Protein AF-A0A9J6D605-F1 (afdb_monomer)

Mean predicted aligned error: 10.78 Å

Foldseek 3Di:
DWKKKKKKAFDDPVCLVVVVVVVVVVVVVVVVVVVPVPDDDDDDDDQPAAPQDVPADQPVPDDPVLVVVQLCVLLVHDVVNCVQWDWDADNRNRMIMIMDPDPSSLVSSQPRQWTDGPNDITGMHMDIDGD

pLDDT: mean 72.25, std 17.36, range [34.91, 93.25]

Secondary structure (DSSP, 8-state):
---EEEEEEE--TTGGGGHHHHHHHHHHHHHHHHTTSSS--------------TTS--GGGS-HHHHHHHHHHHHT--TTTTTT-EEEEETTTTEEEEEES-HHHHHHHHT--EEEETTEEEEEEEEEE--

Solvent-accessible surface area (backbone atoms only — not comparable to full-atom values): 7684 Å² total; per-residue (Å²): 137,66,41,37,41,31,43,40,35,61,36,36,84,77,50,62,83,47,46,74,65,51,51,54,53,49,53,51,50,50,58,58,48,70,71,56,81,78,75,84,93,76,92,84,75,78,78,74,69,54,78,73,48,83,88,35,70,59,58,82,82,50,55,69,66,55,52,50,51,18,49,30,61,48,31,71,50,53,73,81,81,44,67,80,46,44,81,46,74,40,67,67,66,46,31,34,37,41,36,26,72,42,72,69,56,45,57,32,53,54,66,30,51,48,36,51,54,89,97,42,80,32,40,37,48,50,43,77,47,84,98

Organism: Rhipicephalus microplus (NCBI:txid6941)

Structure (mmCIF, N/CA/C/O backbone):
data_AF-A0A9J6D605-F1
#
_entry.id   AF-A0A9J6D605-F1
#
loop_
_atom_site.group_PDB
_atom_site.id
_atom_site.type_symbol
_atom_site.label_atom_id
_atom_site.label_alt_id
_atom_site.label_comp_id
_atom_site.label_asym_id
_atom_site.label_entity_id
_atom_site.label_seq_id
_atom_site.pdbx_PDB_ins_code
_atom_site.Cartn_x
_atom_site.Cartn_y
_atom_site.Cartn_z
_atom_site.occupancy
_atom_site.B_iso_or_equiv
_atom_site.auth_seq_id
_atom_site.auth_comp_id
_atom_site.auth_asym_id
_atom_site.auth_atom_id
_atom_site.pdbx_PDB_model_num
ATOM 1 N N . MET A 1 1 ? 20.015 -0.117 -9.985 1.00 52.59 1 MET A N 1
ATOM 2 C CA . MET A 1 1 ? 18.799 -0.939 -10.131 1.00 52.59 1 MET A CA 1
ATOM 3 C C . MET A 1 1 ? 17.766 -0.108 -9.436 1.00 52.59 1 MET A C 1
ATOM 5 O O . MET A 1 1 ? 17.893 0.105 -8.236 1.00 52.59 1 MET A O 1
ATOM 9 N N . ASP A 1 2 ? 16.920 0.512 -10.238 1.00 64.06 2 ASP A N 1
ATOM 10 C CA . ASP A 1 2 ? 16.195 1.712 -9.846 1.00 64.06 2 ASP A CA 1
ATOM 11 C C . ASP A 1 2 ? 14.786 1.247 -9.485 1.00 64.06 2 ASP A C 1
ATOM 13 O O . ASP A 1 2 ? 14.113 0.624 -10.306 1.00 64.06 2 ASP A O 1
ATOM 17 N N . PHE A 1 3 ? 14.387 1.435 -8.229 1.00 62.06 3 PHE A N 1
ATOM 18 C CA . PHE A 1 3 ? 13.121 0.930 -7.701 1.00 62.06 3 PHE A CA 1
ATOM 19 C C . PHE A 1 3 ? 12.222 2.099 -7.342 1.00 62.06 3 PHE A C 1
ATOM 21 O O . PHE A 1 3 ? 12.673 3.062 -6.731 1.00 62.06 3 PHE A O 1
ATOM 28 N N . VAL A 1 4 ? 10.939 1.993 -7.668 1.00 67.69 4 VAL A N 1
ATOM 29 C CA . VAL A 1 4 ? 9.955 2.959 -7.185 1.00 67.69 4 VAL A CA 1
ATOM 30 C C . VAL A 1 4 ? 9.444 2.484 -5.834 1.00 67.69 4 VAL A C 1
ATOM 32 O O . VAL A 1 4 ? 8.959 1.356 -5.716 1.00 67.69 4 VAL A O 1
ATOM 35 N N . GLU A 1 5 ? 9.548 3.345 -4.825 1.00 75.06 5 GLU A N 1
ATOM 36 C CA . GLU A 1 5 ? 8.954 3.110 -3.512 1.00 75.06 5 GLU A CA 1
ATOM 37 C C . GLU A 1 5 ? 7.619 3.843 -3.398 1.00 75.06 5 GLU A C 1
ATOM 39 O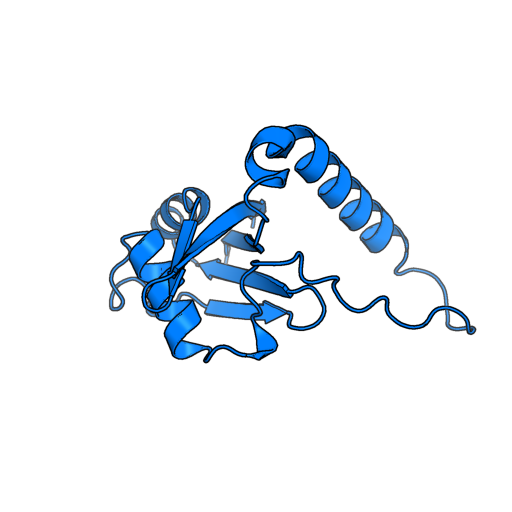 O . GLU A 1 5 ? 7.476 5.012 -3.773 1.00 75.06 5 GLU A O 1
ATOM 44 N N . ILE A 1 6 ? 6.626 3.120 -2.888 1.00 71.56 6 ILE A N 1
ATOM 45 C CA . ILE A 1 6 ? 5.263 3.603 -2.739 1.00 71.56 6 ILE A CA 1
ATOM 46 C C . ILE A 1 6 ? 4.844 3.418 -1.298 1.00 71.56 6 ILE A C 1
ATOM 48 O O . ILE A 1 6 ? 4.678 2.295 -0.831 1.00 71.56 6 ILE A O 1
ATOM 52 N N . GLU A 1 7 ? 4.677 4.525 -0.591 1.00 75.25 7 GLU A N 1
ATOM 53 C CA . GLU A 1 7 ? 4.209 4.531 0.787 1.00 75.25 7 GLU A CA 1
ATOM 54 C C . GLU A 1 7 ? 2.683 4.636 0.790 1.00 75.25 7 GLU A C 1
ATOM 56 O O . GLU A 1 7 ? 2.107 5.531 0.170 1.00 75.25 7 GLU A O 1
ATOM 61 N N . VAL A 1 8 ? 2.027 3.695 1.464 1.00 71.94 8 VAL A N 1
ATOM 62 C CA . VAL A 1 8 ? 0.577 3.647 1.623 1.00 71.94 8 VAL A CA 1
ATOM 63 C C . VAL A 1 8 ? 0.238 3.779 3.102 1.00 71.94 8 VAL A C 1
ATOM 65 O O . VAL A 1 8 ? 0.705 2.996 3.934 1.00 71.94 8 VAL A O 1
ATOM 68 N N . GLU A 1 9 ? -0.593 4.762 3.426 1.00 71.06 9 GLU A N 1
ATOM 69 C CA . GLU A 1 9 ? -1.093 5.023 4.776 1.00 71.06 9 GLU A CA 1
ATOM 70 C C . GLU A 1 9 ? -2.620 4.951 4.788 1.00 71.06 9 GLU A C 1
ATOM 72 O O . GLU A 1 9 ? -3.284 5.363 3.839 1.00 71.06 9 GLU A O 1
ATOM 77 N N . THR A 1 10 ? -3.194 4.391 5.848 1.00 69.19 10 THR A N 1
ATOM 78 C CA . THR A 1 10 ? -4.644 4.191 5.965 1.00 69.19 10 THR A CA 1
ATOM 79 C C . THR A 1 10 ? -5.303 5.419 6.580 1.00 69.19 10 THR A C 1
ATOM 81 O O . THR A 1 10 ? -4.835 5.899 7.612 1.00 69.19 10 THR A O 1
ATOM 84 N N . LEU A 1 11 ? -6.408 5.885 6.001 1.00 65.12 11 LEU A N 1
ATOM 85 C CA . LEU A 1 11 ? -7.152 7.057 6.469 1.00 65.12 11 LEU A CA 1
ATOM 86 C C . LEU A 1 11 ? -8.482 6.657 7.115 1.00 65.12 11 LEU A C 1
ATOM 88 O O . LEU A 1 11 ? -9.088 5.653 6.728 1.00 65.12 11 LEU A O 1
ATOM 92 N N . SER A 1 12 ? -8.970 7.468 8.058 1.00 61.66 12 SER A N 1
ATOM 93 C CA . SER A 1 12 ? -10.382 7.409 8.442 1.00 61.66 12 SER A CA 1
ATOM 94 C C . SER A 1 12 ? -11.275 7.999 7.339 1.00 61.66 12 SER A C 1
ATOM 96 O O . SER A 1 12 ? -10.810 8.788 6.508 1.00 61.66 12 SER A O 1
ATOM 98 N N . PRO A 1 13 ? -12.576 7.659 7.327 1.00 56.81 13 PRO A N 1
ATOM 99 C CA . PRO A 1 13 ? -13.533 8.244 6.389 1.00 56.81 13 PRO A CA 1
ATOM 100 C C . PRO A 1 13 ? -13.632 9.777 6.463 1.00 56.81 13 PRO A C 1
ATOM 102 O O . PRO A 1 13 ? -13.925 10.414 5.455 1.00 56.81 13 PRO A O 1
ATOM 105 N N . GLU A 1 14 ? -13.387 10.374 7.633 1.00 57.62 14 GLU A N 1
ATOM 106 C CA . GLU A 1 14 ? -13.479 11.825 7.850 1.00 57.62 14 GLU A CA 1
ATOM 107 C C . GLU A 1 14 ? -12.280 12.569 7.241 1.00 57.62 14 GLU A C 1
ATOM 109 O O . GLU A 1 14 ? -12.446 13.611 6.603 1.00 57.62 14 GLU A O 1
ATOM 114 N N . ASP A 1 15 ? -11.086 11.978 7.337 1.00 57.53 15 ASP A N 1
ATOM 115 C CA . ASP A 1 15 ? -9.846 12.534 6.787 1.00 57.53 15 ASP A CA 1
ATOM 116 C C . ASP A 1 15 ? -9.746 12.405 5.259 1.00 57.53 15 ASP A C 1
ATOM 118 O O . ASP A 1 15 ? -8.971 13.127 4.623 1.00 57.53 15 ASP A O 1
ATOM 122 N N . TYR A 1 16 ? -10.557 11.538 4.637 1.00 56.38 16 TYR A N 1
ATOM 123 C CA . TYR A 1 16 ? -10.587 11.358 3.181 1.00 56.38 16 TYR A CA 1
ATOM 124 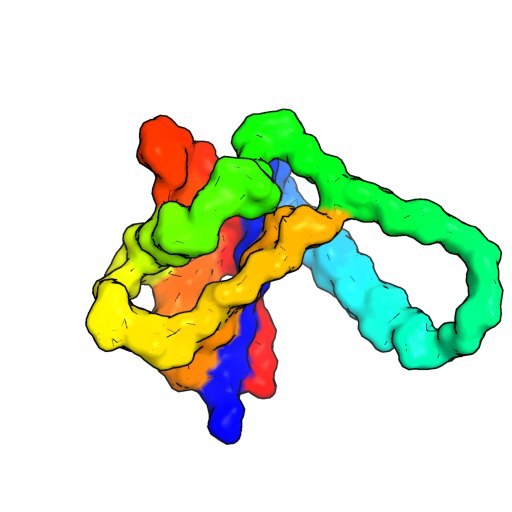C C . TYR A 1 16 ? -10.820 12.684 2.435 1.00 56.38 16 TYR A C 1
ATOM 126 O O . TYR A 1 16 ? -10.167 12.959 1.424 1.00 56.38 16 TYR A O 1
ATOM 134 N N . ASN A 1 17 ? -11.692 13.544 2.972 1.00 56.75 17 ASN A N 1
ATOM 135 C CA . ASN A 1 17 ? -12.040 14.830 2.365 1.00 56.75 17 ASN A CA 1
ATOM 136 C C . ASN A 1 17 ? -10.993 15.935 2.602 1.00 56.75 17 ASN A C 1
ATOM 138 O O . ASN A 1 17 ? -11.048 16.954 1.914 1.00 56.75 17 ASN A O 1
ATOM 142 N N . ASN A 1 18 ? -10.035 15.748 3.522 1.00 56.94 18 ASN A N 1
ATOM 143 C CA . ASN A 1 18 ? -8.971 16.721 3.819 1.00 56.94 18 ASN A CA 1
ATOM 144 C C . ASN A 1 18 ? -7.566 16.244 3.390 1.00 56.94 18 ASN A C 1
ATOM 146 O O . ASN A 1 18 ? -6.531 16.645 3.930 1.00 56.94 18 ASN A O 1
ATOM 150 N N . THR A 1 19 ? -7.516 15.366 2.388 1.00 53.72 19 THR A N 1
ATOM 151 C CA . THR A 1 19 ? -6.291 14.696 1.929 1.00 53.72 19 THR A CA 1
ATOM 152 C C . THR A 1 19 ? -5.179 15.674 1.531 1.00 53.72 19 THR A C 1
ATOM 154 O O . THR A 1 19 ? -4.015 15.412 1.817 1.00 53.72 19 THR A O 1
ATOM 157 N N . GLN A 1 20 ? -5.500 16.829 0.936 1.00 55.16 20 GLN A N 1
ATOM 158 C CA . GLN A 1 20 ? -4.502 17.819 0.494 1.00 55.16 20 GLN A CA 1
ATOM 159 C C . GLN A 1 20 ? -3.713 18.454 1.655 1.00 55.16 20 GLN A C 1
ATOM 161 O O . GLN A 1 20 ? -2.491 18.574 1.568 1.00 55.16 20 GLN A O 1
ATOM 166 N N . GLU A 1 21 ? -4.368 18.844 2.753 1.00 57.16 21 GLU A N 1
ATOM 167 C CA . GLU A 1 21 ? -3.675 19.480 3.885 1.00 57.16 21 GLU A CA 1
ATOM 168 C C . GLU A 1 21 ? -2.867 18.468 4.699 1.00 57.16 21 GLU A C 1
ATOM 170 O O . GLU A 1 21 ? -1.760 18.756 5.171 1.00 57.16 21 GLU A O 1
ATOM 175 N N . TRP A 1 22 ? -3.400 17.254 4.825 1.00 51.62 22 TRP A N 1
ATOM 176 C CA . TRP A 1 22 ? -2.758 16.181 5.567 1.00 51.62 22 TRP A CA 1
ATOM 177 C C . TRP A 1 22 ? -1.491 15.659 4.869 1.00 51.62 22 TRP A C 1
ATOM 179 O O . TRP A 1 22 ? -0.462 15.491 5.530 1.00 51.62 22 TRP A O 1
ATOM 189 N N . VAL A 1 23 ? -1.512 15.526 3.535 1.00 56.62 23 VAL A N 1
ATOM 190 C CA . VAL A 1 23 ? -0.334 15.202 2.703 1.00 56.62 23 VAL A CA 1
ATOM 191 C C . VAL A 1 23 ? 0.808 16.184 2.974 1.00 56.62 23 VAL A C 1
ATOM 193 O O . VAL A 1 23 ? 1.928 15.781 3.297 1.00 56.62 23 VAL A O 1
ATOM 196 N N . VAL A 1 24 ? 0.516 17.488 2.944 1.00 58.62 24 VAL A N 1
ATOM 197 C CA . VAL A 1 24 ? 1.513 18.541 3.193 1.00 58.62 24 VAL A CA 1
ATOM 198 C C . VAL A 1 24 ? 2.054 18.470 4.626 1.00 58.62 24 VAL A C 1
ATOM 200 O O . VAL A 1 24 ? 3.250 18.677 4.855 1.00 58.62 24 VAL A O 1
ATOM 203 N N . ALA A 1 25 ? 1.209 18.163 5.612 1.00 56.44 25 ALA A N 1
ATOM 204 C CA . ALA A 1 25 ? 1.638 17.996 6.997 1.00 56.44 25 ALA A CA 1
ATOM 205 C C . ALA A 1 25 ? 2.542 16.764 7.189 1.00 56.44 25 ALA A C 1
ATOM 207 O O . ALA A 1 25 ? 3.531 16.842 7.928 1.00 56.44 25 ALA A O 1
ATOM 208 N N . HIS A 1 26 ? 2.245 15.651 6.513 1.00 55.16 26 HIS A N 1
ATOM 209 C CA . HIS A 1 26 ? 3.044 14.429 6.566 1.00 55.16 26 HIS A CA 1
ATOM 210 C C . HIS A 1 26 ? 4.406 14.621 5.879 1.00 55.16 26 HIS A C 1
ATOM 212 O O . HIS A 1 26 ? 5.443 14.341 6.487 1.00 55.16 26 HIS A O 1
ATOM 218 N N . GLU A 1 27 ? 4.445 15.213 4.680 1.00 57.12 27 GLU A N 1
ATOM 219 C CA . GLU A 1 27 ? 5.702 15.545 3.993 1.00 57.12 27 GLU A CA 1
ATOM 220 C C . GLU A 1 27 ? 6.585 16.485 4.825 1.00 57.12 27 GLU A C 1
ATOM 222 O O . GLU A 1 27 ? 7.802 16.293 4.924 1.00 57.12 27 GLU A O 1
ATOM 227 N N . ARG A 1 28 ? 5.984 17.491 5.478 1.00 57.41 28 ARG A N 1
ATOM 228 C CA . ARG A 1 28 ? 6.701 18.398 6.390 1.00 57.41 28 ARG A CA 1
ATOM 229 C C . ARG A 1 28 ? 7.274 17.657 7.595 1.00 57.41 28 ARG A C 1
ATOM 231 O O . ARG A 1 28 ? 8.407 17.938 7.984 1.00 57.41 28 ARG A O 1
ATOM 238 N N . ARG A 1 29 ? 6.537 16.702 8.173 1.00 54.75 29 ARG A N 1
ATOM 239 C CA . ARG A 1 29 ? 7.029 15.852 9.271 1.00 54.75 29 ARG A CA 1
ATOM 240 C C . ARG A 1 29 ? 8.170 14.943 8.817 1.00 54.75 29 ARG A C 1
ATOM 242 O O . ARG A 1 29 ? 9.148 14.837 9.551 1.00 54.75 29 ARG A O 1
ATOM 249 N N . LYS A 1 30 ? 8.095 14.357 7.616 1.00 55.16 30 LYS A N 1
ATOM 250 C CA . LYS A 1 30 ? 9.156 13.514 7.035 1.00 55.16 30 LYS A CA 1
ATOM 251 C C . LYS A 1 30 ? 10.431 14.3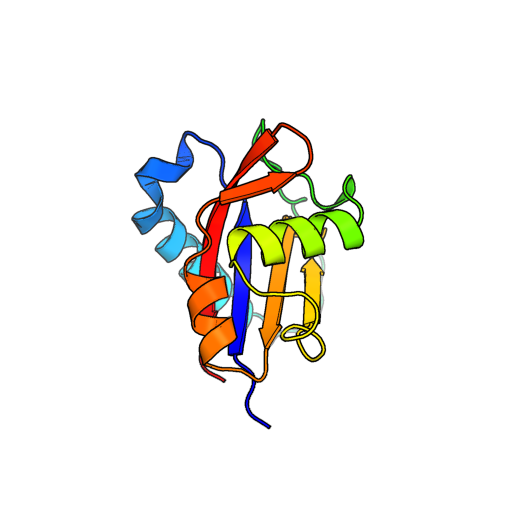25 6.780 1.00 55.16 30 LYS A C 1
ATOM 253 O O . LYS A 1 30 ? 11.480 13.966 7.304 1.00 55.16 30 LYS A O 1
ATOM 258 N N . LYS A 1 31 ? 10.324 15.500 6.141 1.00 56.22 31 LYS A N 1
ATOM 259 C CA . LYS A 1 31 ? 11.450 16.444 5.954 1.00 56.22 31 LYS A CA 1
ATOM 260 C C . LYS A 1 31 ? 12.046 16.939 7.275 1.00 56.22 31 LYS A C 1
ATOM 262 O O . LYS A 1 31 ? 13.250 17.154 7.375 1.00 56.22 31 LYS A O 1
ATOM 267 N N . ALA A 1 32 ? 11.218 17.131 8.302 1.00 52.94 32 ALA A N 1
ATOM 268 C CA . ALA A 1 32 ? 11.687 17.520 9.630 1.00 52.94 32 ALA A CA 1
ATOM 269 C C . ALA A 1 32 ? 12.359 16.370 10.398 1.00 52.94 32 ALA A C 1
ATOM 271 O O . ALA A 1 32 ? 13.102 16.648 11.337 1.00 52.94 32 ALA A O 1
ATOM 272 N N . LYS A 1 33 ? 12.089 15.111 10.034 1.00 49.62 33 LYS A N 1
ATOM 273 C CA . LYS A 1 33 ? 12.702 13.912 10.620 1.00 49.62 33 LYS A CA 1
ATOM 274 C C . LYS A 1 33 ? 14.036 13.592 9.937 1.00 49.62 33 LYS A C 1
ATOM 276 O O . LYS A 1 33 ? 15.015 13.396 10.638 1.00 49.62 33 LYS A O 1
ATOM 281 N N . ASP A 1 34 ? 14.089 13.719 8.612 1.00 48.41 34 ASP A N 1
ATOM 282 C CA . ASP A 1 34 ? 15.297 13.569 7.782 1.00 48.41 34 ASP A CA 1
ATOM 283 C C . ASP A 1 34 ? 16.409 14.573 8.163 1.00 48.41 34 ASP A C 1
ATOM 285 O O . ASP A 1 34 ? 17.590 14.251 8.211 1.00 48.41 34 ASP A O 1
ATOM 289 N N . LYS A 1 35 ? 16.032 15.794 8.577 1.00 44.25 35 LYS A N 1
ATOM 290 C CA . LYS A 1 35 ? 16.977 16.792 9.118 1.00 44.25 35 LYS A CA 1
ATOM 291 C C . LYS A 1 35 ? 17.412 16.557 10.572 1.00 44.25 35 LYS A C 1
ATOM 293 O O . LYS A 1 35 ? 18.241 17.317 11.070 1.00 44.25 35 LYS A O 1
ATOM 298 N N . ARG A 1 36 ? 16.833 15.584 11.286 1.00 40.59 36 ARG A N 1
ATOM 299 C CA . ARG A 1 36 ? 17.134 15.312 12.706 1.00 40.59 36 ARG A CA 1
ATOM 300 C C . ARG A 1 36 ? 18.074 14.128 12.926 1.00 40.59 36 ARG A C 1
ATOM 302 O O . ARG A 1 36 ? 18.478 13.932 14.067 1.00 40.59 36 ARG A O 1
ATOM 309 N N . ASP A 1 37 ? 18.498 13.419 11.882 1.00 38.72 37 ASP A N 1
ATOM 310 C CA . ASP A 1 37 ? 19.475 12.323 11.992 1.00 38.72 37 ASP A CA 1
ATOM 311 C C . ASP A 1 37 ? 20.944 12.802 12.046 1.00 38.72 37 ASP A C 1
ATOM 313 O O . ASP A 1 37 ? 21.870 12.091 11.665 1.00 38.72 37 ASP A O 1
ATOM 317 N N . VAL A 1 38 ? 21.185 14.004 12.590 1.00 44.34 38 VAL A N 1
ATOM 318 C CA . VAL A 1 38 ? 22.520 14.452 13.024 1.00 44.34 38 VAL A CA 1
ATOM 319 C C . VAL A 1 38 ? 22.438 15.126 14.398 1.00 44.34 38 VAL A C 1
ATOM 321 O O . VAL A 1 38 ? 22.540 16.342 14.464 1.00 44.34 38 VAL A O 1
ATOM 324 N N . VAL A 1 39 ? 22.273 14.375 15.499 1.00 39.28 39 VAL A N 1
ATOM 325 C CA . VAL A 1 39 ? 22.906 14.683 16.812 1.00 39.28 39 VAL A CA 1
ATOM 326 C C . VAL A 1 39 ? 22.794 13.492 17.797 1.00 39.28 39 VAL A C 1
ATOM 328 O O . VAL A 1 39 ? 21.830 12.731 17.715 1.00 39.28 39 VAL A O 1
ATOM 331 N N . PRO A 1 40 ? 23.756 13.311 18.732 1.00 38.97 40 PRO A N 1
ATOM 332 C CA . PRO A 1 40 ? 23.890 12.116 19.558 1.00 38.97 40 PRO A CA 1
ATOM 333 C C . PRO A 1 40 ? 22.899 12.079 20.730 1.00 38.97 40 PRO A C 1
ATOM 335 O O . PRO A 1 40 ? 22.386 13.094 21.198 1.00 38.97 40 PRO A O 1
ATOM 338 N N . ALA A 1 41 ? 22.665 10.856 21.202 1.00 53.75 41 ALA A N 1
ATOM 339 C CA . ALA A 1 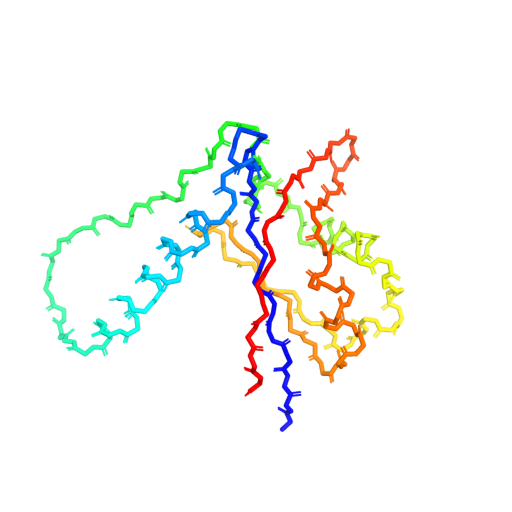41 ? 21.713 10.478 22.235 1.00 53.75 41 ALA A CA 1
ATOM 340 C C . ALA A 1 41 ? 21.801 11.313 23.524 1.00 53.75 41 ALA A C 1
ATOM 342 O O . ALA A 1 41 ? 22.826 11.300 24.193 1.00 53.75 41 ALA A O 1
ATOM 343 N N . THR A 1 42 ? 20.682 11.916 23.940 1.00 37.22 42 THR A N 1
ATOM 344 C CA . THR A 1 42 ? 20.273 12.003 25.353 1.00 37.22 42 THR A CA 1
ATOM 345 C C . THR A 1 42 ? 18.744 12.122 25.462 1.00 37.22 42 THR A C 1
ATOM 347 O O . THR A 1 42 ? 18.076 12.731 24.633 1.00 37.22 42 THR A O 1
ATOM 350 N N . ASN A 1 43 ? 18.209 11.434 26.469 1.00 48.56 43 ASN A N 1
ATOM 351 C CA . ASN A 1 43 ? 16.807 11.158 26.803 1.00 48.56 43 ASN A CA 1
ATOM 352 C C . ASN A 1 43 ? 15.784 12.296 26.598 1.00 48.56 43 ASN A C 1
ATOM 354 O O . ASN A 1 43 ? 15.943 13.356 27.192 1.00 48.56 43 ASN A O 1
ATOM 358 N N . ALA A 1 44 ? 14.667 12.008 25.908 1.00 42.19 44 ALA A N 1
ATOM 359 C CA . ALA A 1 44 ? 13.280 12.286 26.340 1.00 42.19 44 ALA A CA 1
ATOM 360 C C . ALA A 1 44 ? 12.294 12.142 25.166 1.00 42.19 44 ALA A C 1
ATOM 362 O O . ALA A 1 44 ? 12.369 12.865 24.175 1.00 42.19 44 ALA A O 1
ATOM 363 N N . GLY A 1 45 ? 11.316 11.250 25.316 1.00 34.91 45 GLY A N 1
ATOM 364 C CA . GLY A 1 45 ? 10.172 11.141 24.415 1.00 34.91 45 GLY A CA 1
ATOM 365 C C . GLY A 1 45 ? 9.882 9.692 24.080 1.00 34.91 45 GLY A C 1
ATOM 366 O O . GLY A 1 45 ? 10.447 9.143 23.138 1.00 34.91 45 GLY A O 1
ATOM 367 N N . VAL A 1 46 ? 8.991 9.078 24.858 1.00 39.19 46 VAL A N 1
ATOM 368 C CA . VAL A 1 46 ? 8.346 7.819 24.483 1.00 39.19 46 VAL A CA 1
ATOM 369 C C . VAL A 1 46 ? 7.913 7.937 23.015 1.00 39.19 46 VAL A C 1
ATOM 371 O O . VAL A 1 46 ? 7.290 8.943 22.655 1.00 39.19 46 VAL A O 1
ATOM 374 N N . PRO A 1 47 ? 8.264 6.973 22.148 1.00 39.19 47 PRO A N 1
ATOM 375 C CA . PRO A 1 47 ? 7.617 6.810 20.861 1.00 39.19 47 PRO A CA 1
ATOM 376 C C . PRO A 1 47 ? 6.114 7.033 20.989 1.00 39.19 47 PRO A C 1
ATOM 378 O O . PRO A 1 47 ? 5.448 6.223 21.620 1.00 39.19 47 PRO A O 1
ATOM 381 N N . LYS A 1 48 ? 5.561 8.112 20.422 1.00 44.53 48 LYS A N 1
ATOM 382 C CA . LYS A 1 48 ? 4.108 8.167 20.258 1.00 44.53 48 LYS A CA 1
ATOM 383 C C . LYS A 1 48 ? 3.736 6.948 19.419 1.00 44.53 48 LYS A C 1
ATOM 385 O O . LYS A 1 48 ? 4.202 6.839 18.282 1.00 44.53 48 LYS A O 1
ATOM 390 N N . GLU A 1 49 ? 3.009 6.011 20.020 1.00 43.19 49 GLU A N 1
ATOM 391 C CA . GLU A 1 49 ? 2.366 4.925 19.292 1.00 43.19 49 GLU A CA 1
ATOM 392 C C . GLU A 1 49 ? 1.532 5.537 18.163 1.00 43.19 49 GLU A C 1
ATOM 394 O O . GLU A 1 49 ? 0.994 6.644 18.328 1.00 43.19 49 GLU A O 1
ATOM 399 N N . PRO A 1 50 ? 1.472 4.879 16.996 1.00 49.66 50 PRO A N 1
ATOM 400 C CA . PRO A 1 50 ? 0.629 5.354 15.918 1.00 49.66 50 PRO A CA 1
ATOM 401 C C . PRO A 1 50 ? -0.798 5.360 16.461 1.00 49.66 50 PRO A C 1
ATOM 403 O O . PRO A 1 50 ? -1.309 4.330 16.898 1.00 49.66 50 PRO A O 1
ATOM 406 N N . GLN A 1 51 ? -1.426 6.533 16.498 1.00 53.50 51 GLN A N 1
ATOM 407 C CA . GLN A 1 51 ? -2.842 6.613 16.823 1.00 53.50 51 GLN A CA 1
ATOM 408 C C . GLN A 1 51 ? -3.586 6.027 15.628 1.00 53.50 51 GLN A C 1
ATOM 410 O O . GLN A 1 51 ? -3.796 6.709 14.627 1.00 53.50 51 GLN A O 1
ATOM 415 N N . LEU A 1 52 ? -3.915 4.738 15.714 1.0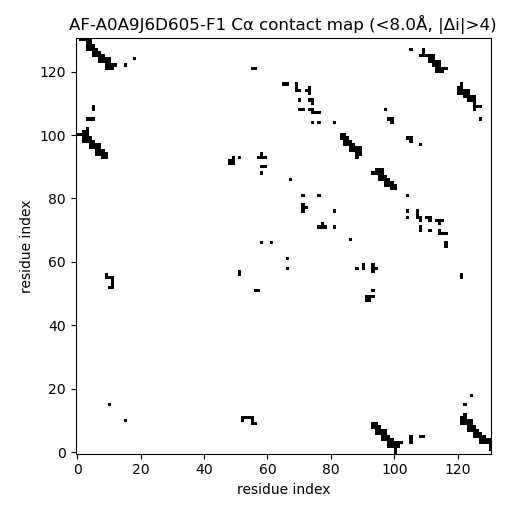0 53.66 52 LEU A N 1
ATOM 416 C CA . LEU A 1 52 ? -4.891 4.120 14.833 1.00 53.66 52 LEU A CA 1
ATOM 417 C C . LEU A 1 52 ? -6.174 4.931 14.979 1.00 53.66 52 LEU A C 1
ATOM 419 O O . LEU A 1 52 ? -6.774 4.957 16.053 1.00 53.66 52 LEU A O 1
ATOM 423 N N . GLN A 1 53 ? -6.550 5.646 13.924 1.00 55.78 53 GLN A N 1
ATOM 424 C CA . GLN A 1 53 ? -7.824 6.347 13.905 1.00 55.78 53 GLN A CA 1
ATOM 425 C C . GLN A 1 53 ? -8.944 5.310 14.042 1.00 55.78 53 GLN A C 1
ATOM 427 O O . GLN A 1 53 ? -8.827 4.203 13.502 1.00 55.78 53 GLN A O 1
ATOM 432 N N . GLU A 1 54 ? -10.008 5.629 14.780 1.00 56.59 54 GLU A N 1
ATOM 433 C CA . GLU A 1 54 ? -11.117 4.692 14.967 1.00 56.59 54 GLU A CA 1
ATOM 434 C C . GLU A 1 54 ? -11.665 4.242 13.600 1.00 56.59 54 GLU A C 1
ATOM 436 O O . GLU A 1 54 ? -12.022 5.054 12.751 1.00 56.59 54 GLU A O 1
ATOM 441 N N . GLY A 1 55 ? -11.671 2.927 13.357 1.00 61.84 55 GLY A N 1
ATOM 442 C CA . GLY A 1 55 ? -12.109 2.336 12.085 1.00 61.84 55 GLY A CA 1
ATOM 443 C C . GLY A 1 55 ? -11.027 2.168 11.008 1.00 61.84 55 GLY A C 1
ATOM 444 O O . GLY A 1 55 ? -11.307 1.543 9.985 1.00 61.84 55 GLY A O 1
ATOM 445 N N . GLY A 1 56 ? -9.799 2.646 11.233 1.00 72.25 56 GLY A N 1
ATOM 446 C CA . GLY A 1 56 ? -8.658 2.421 10.341 1.00 72.25 56 GLY A CA 1
ATOM 447 C C . GLY A 1 56 ? -8.199 0.958 10.291 1.00 72.25 56 GLY A C 1
ATOM 448 O O . GLY A 1 56 ? -8.491 0.152 11.180 1.00 72.25 56 GLY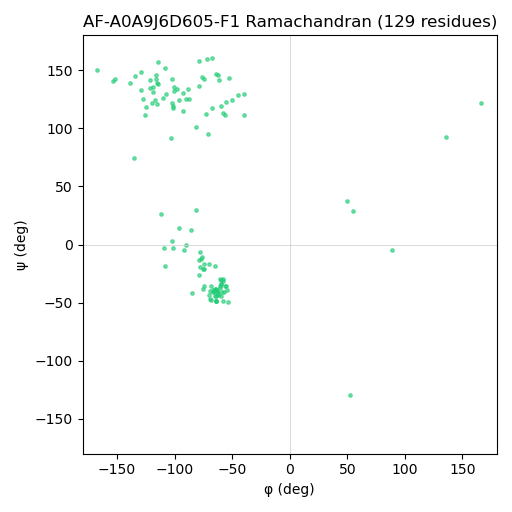 A O 1
ATOM 449 N N . LEU A 1 57 ? -7.466 0.596 9.235 1.00 81.50 57 LEU A N 1
ATOM 450 C CA . LEU A 1 57 ? -6.866 -0.733 9.123 1.00 81.50 57 LEU A CA 1
ATOM 451 C C . LEU A 1 57 ? -5.686 -0.844 10.091 1.00 81.50 57 LEU A C 1
ATOM 453 O O . LEU A 1 57 ? -4.652 -0.222 9.878 1.00 81.50 57 LEU A O 1
ATOM 457 N N . ASP A 1 58 ? -5.822 -1.674 11.120 1.00 84.62 58 ASP A N 1
ATOM 458 C CA . ASP A 1 58 ? -4.728 -1.987 12.040 1.00 84.62 58 ASP A CA 1
ATOM 459 C C . ASP A 1 58 ? -3.807 -3.059 11.444 1.00 84.62 58 ASP A C 1
ATOM 461 O O . ASP A 1 58 ? -4.122 -4.251 11.478 1.00 84.62 58 ASP A O 1
ATOM 465 N N . LEU A 1 59 ? -2.654 -2.641 10.911 1.00 83.69 59 LEU A N 1
ATOM 466 C CA . LEU A 1 59 ? -1.680 -3.536 10.278 1.00 83.69 59 LEU A CA 1
ATOM 467 C C . LEU A 1 59 ? -1.048 -4.529 11.268 1.00 83.69 59 LEU A C 1
ATOM 469 O O . LEU A 1 59 ? -0.511 -5.547 10.837 1.00 83.69 59 LEU A O 1
ATOM 473 N N . THR A 1 60 ? -1.120 -4.282 12.582 1.00 81.38 60 THR A N 1
ATOM 474 C CA . THR A 1 60 ? -0.598 -5.208 13.606 1.00 81.38 60 THR A CA 1
ATOM 475 C C . THR A 1 60 ? -1.496 -6.428 13.809 1.00 81.38 60 THR A C 1
ATOM 477 O O . THR A 1 60 ? -1.041 -7.465 14.289 1.00 81.38 60 THR A O 1
ATOM 480 N N . ARG A 1 61 ? -2.770 -6.324 13.413 1.00 85.00 61 ARG A N 1
ATOM 481 C CA . ARG A 1 61 ? -3.793 -7.369 13.584 1.00 85.00 61 ARG A CA 1
ATOM 482 C C . ARG A 1 61 ? -4.078 -8.161 12.314 1.00 85.00 61 ARG A C 1
ATOM 484 O O . ARG A 1 61 ? -4.971 -9.004 12.310 1.00 85.00 61 ARG A O 1
ATOM 491 N N . GLN A 1 62 ? -3.362 -7.878 11.233 1.00 85.00 62 GLN A N 1
ATOM 492 C CA . GLN A 1 62 ? -3.604 -8.462 9.919 1.00 85.00 62 GLN A CA 1
ATOM 493 C C . GLN A 1 62 ? -2.406 -9.294 9.481 1.00 85.00 62 GLN A C 1
ATOM 495 O O . GLN A 1 62 ? -1.257 -8.971 9.780 1.00 85.00 62 GLN A O 1
ATOM 500 N N . SER A 1 63 ? -2.661 -10.379 8.749 1.00 89.00 63 SER A N 1
ATOM 501 C CA . SER A 1 63 ? -1.562 -11.161 8.187 1.00 89.00 63 SER A CA 1
ATOM 502 C C . SER A 1 63 ? -0.938 -10.423 7.000 1.00 89.00 63 SER A C 1
ATOM 504 O O . SER A 1 63 ? -1.640 -9.829 6.179 1.00 89.00 63 SER A O 1
ATOM 506 N N . LEU A 1 64 ? 0.389 -10.512 6.867 1.00 87.50 64 LEU A N 1
ATOM 507 C CA . LEU A 1 64 ? 1.111 -9.935 5.729 1.00 87.50 64 LEU A CA 1
ATOM 508 C C . LEU A 1 64 ? 0.568 -10.455 4.386 1.00 87.50 64 LEU A C 1
ATOM 510 O O . LEU A 1 64 ? 0.490 -9.698 3.424 1.00 87.50 64 LEU A O 1
ATOM 514 N N . ALA A 1 65 ? 0.157 -11.726 4.333 1.00 89.38 65 ALA A N 1
ATOM 515 C CA . ALA A 1 65 ? -0.435 -12.329 3.142 1.00 89.38 65 ALA A CA 1
ATOM 516 C C . ALA A 1 65 ? -1.774 -11.674 2.762 1.00 89.38 65 ALA A C 1
ATOM 518 O O . ALA A 1 65 ? -1.976 -11.357 1.593 1.00 89.38 65 ALA A O 1
ATOM 519 N N . LEU A 1 66 ? -2.655 -11.416 3.738 1.00 90.56 66 LEU A N 1
ATOM 520 C CA . LEU A 1 66 ? -3.936 -10.739 3.500 1.00 90.56 66 LEU A CA 1
ATOM 521 C C . LEU A 1 66 ? -3.744 -9.288 3.064 1.00 90.56 66 LEU A C 1
ATOM 523 O O . LEU A 1 66 ? -4.430 -8.831 2.154 1.00 90.56 66 LEU A O 1
ATOM 527 N N . ILE A 1 67 ? -2.800 -8.575 3.684 1.00 90.38 67 ILE A N 1
ATOM 528 C CA . ILE A 1 67 ? -2.480 -7.199 3.291 1.00 90.38 67 ILE A CA 1
ATOM 529 C C . ILE A 1 67 ? -1.932 -7.185 1.863 1.00 90.38 67 ILE A C 1
ATOM 531 O O . ILE A 1 67 ? -2.416 -6.414 1.040 1.00 90.38 67 ILE A O 1
ATOM 535 N N . ARG A 1 68 ? -0.966 -8.060 1.543 1.00 91.00 68 ARG A N 1
ATOM 536 C CA . ARG A 1 68 ? -0.389 -8.160 0.194 1.00 91.00 68 ARG A CA 1
ATOM 537 C C . ARG A 1 68 ? -1.461 -8.450 -0.847 1.00 91.00 68 ARG A C 1
ATOM 539 O O . ARG A 1 68 ? -1.522 -7.756 -1.853 1.00 91.00 68 ARG A O 1
ATOM 546 N N . ASP A 1 69 ? -2.313 -9.434 -0.597 1.00 91.31 69 ASP A N 1
ATOM 547 C CA . ASP A 1 69 ? -3.406 -9.774 -1.503 1.00 91.31 69 ASP A CA 1
ATOM 548 C C . ASP A 1 69 ? -4.408 -8.615 -1.665 1.00 91.31 69 ASP A C 1
ATOM 550 O O . ASP A 1 69 ? -4.823 -8.302 -2.779 1.00 91.31 69 ASP A O 1
ATOM 554 N N . GLY A 1 70 ? -4.741 -7.913 -0.577 1.00 91.81 70 GLY A N 1
ATOM 555 C CA . GLY A 1 70 ? -5.573 -6.710 -0.624 1.00 91.81 70 GLY A CA 1
ATOM 556 C C . GLY A 1 70 ? -4.960 -5.596 -1.479 1.00 91.81 70 GLY A C 1
ATOM 557 O O . GLY A 1 70 ? -5.657 -5.008 -2.306 1.00 91.81 70 GLY A O 1
ATOM 558 N N . VAL A 1 71 ? -3.656 -5.336 -1.326 1.00 91.38 71 VAL A N 1
ATOM 559 C CA . VAL A 1 71 ? -2.913 -4.339 -2.118 1.00 91.38 71 VAL A CA 1
ATOM 560 C C . VAL A 1 71 ? -2.883 -4.723 -3.598 1.00 91.38 71 VAL A C 1
ATOM 562 O O . VAL A 1 71 ? -3.211 -3.893 -4.442 1.00 91.38 71 VAL A O 1
ATOM 565 N N . LEU A 1 72 ? -2.547 -5.974 -3.927 1.00 92.75 72 LEU A N 1
ATOM 566 C CA . LEU A 1 72 ? -2.499 -6.449 -5.315 1.00 92.75 72 LEU A CA 1
ATOM 567 C C . LEU A 1 72 ? -3.872 -6.372 -5.991 1.00 92.75 72 LEU A C 1
ATOM 569 O O . LEU A 1 72 ? -3.982 -5.876 -7.113 1.00 92.75 72 LEU A O 1
ATOM 573 N N . ARG A 1 73 ? -4.938 -6.784 -5.290 1.00 92.19 73 ARG A N 1
ATOM 574 C CA . ARG A 1 73 ? -6.316 -6.666 -5.788 1.00 92.19 73 ARG A CA 1
ATOM 575 C C . ARG A 1 73 ? -6.726 -5.214 -6.008 1.00 92.19 73 ARG A C 1
ATOM 577 O O . ARG A 1 73 ? -7.339 -4.916 -7.031 1.00 92.19 73 ARG A O 1
ATOM 584 N N . ALA A 1 74 ? -6.379 -4.316 -5.087 1.00 91.56 74 ALA A N 1
ATOM 585 C CA . ALA A 1 74 ? -6.666 -2.891 -5.229 1.00 91.56 74 ALA A CA 1
ATOM 586 C C . ALA A 1 74 ? -5.915 -2.265 -6.417 1.00 91.56 74 ALA A C 1
ATOM 588 O O . ALA A 1 74 ? -6.491 -1.469 -7.157 1.00 91.56 74 ALA A O 1
ATOM 589 N N . ALA A 1 75 ? -4.667 -2.685 -6.638 1.00 90.75 75 ALA A N 1
ATOM 590 C CA . ALA A 1 75 ? -3.840 -2.272 -7.769 1.00 90.75 75 ALA A CA 1
ATOM 591 C C . ALA A 1 75 ? -4.218 -2.956 -9.092 1.00 90.75 75 ALA A C 1
ATOM 593 O O . ALA A 1 75 ? -3.708 -2.582 -10.138 1.00 90.75 75 ALA A O 1
ATOM 594 N N . LYS A 1 76 ? -5.071 -3.989 -9.071 1.00 93.25 76 LYS A N 1
ATOM 595 C CA . LYS A 1 76 ? -5.356 -4.849 -10.236 1.00 93.25 76 LYS A CA 1
ATOM 596 C C . LYS A 1 76 ? -4.088 -5.471 -10.851 1.00 93.25 76 LYS A C 1
ATOM 598 O O . LYS A 1 76 ? -4.063 -5.774 -12.044 1.00 93.25 76 LYS A O 1
ATOM 603 N N . VAL A 1 77 ? -3.055 -5.686 -10.037 1.00 91.31 77 VAL A N 1
ATOM 604 C CA . VAL A 1 77 ? -1.802 -6.332 -10.446 1.00 91.31 77 VAL A CA 1
ATOM 605 C C . VAL A 1 77 ? -1.916 -7.827 -10.170 1.00 91.31 77 VAL A C 1
ATOM 607 O O . VAL A 1 77 ? -2.309 -8.238 -9.076 1.00 91.31 77 VAL A O 1
ATOM 610 N N . GLN A 1 78 ? -1.589 -8.652 -11.165 1.00 87.81 78 GLN A N 1
ATOM 611 C CA . GLN A 1 78 ? -1.634 -10.102 -10.999 1.00 87.81 78 GLN A CA 1
ATOM 612 C C . GLN A 1 78 ? -0.422 -10.609 -10.187 1.00 87.81 78 GLN A C 1
ATOM 614 O O . GLN A 1 78 ? 0.676 -10.062 -10.321 1.00 87.81 78 GLN A O 1
ATOM 619 N N . PRO A 1 79 ? -0.587 -11.643 -9.337 1.00 82.81 79 PRO A N 1
ATOM 620 C CA . PRO A 1 79 ? 0.483 -12.123 -8.456 1.00 82.81 79 PRO A CA 1
ATOM 621 C C . PRO A 1 79 ? 1.748 -12.621 -9.170 1.00 82.81 79 PRO A C 1
ATOM 623 O O . PRO A 1 79 ? 2.836 -12.525 -8.611 1.00 82.81 79 PRO A O 1
ATOM 626 N N . ASP A 1 80 ? 1.613 -13.147 -10.386 1.00 82.31 80 ASP A N 1
ATOM 627 C CA . ASP A 1 80 ? 2.706 -13.609 -11.249 1.00 82.31 80 ASP A CA 1
ATOM 628 C C . ASP A 1 80 ? 3.574 -12.450 -11.765 1.00 82.31 80 ASP A C 1
ATOM 630 O O . ASP A 1 80 ? 4.794 -12.575 -11.839 1.00 82.31 80 ASP A O 1
ATOM 634 N N . ILE A 1 81 ? 2.954 -11.301 -12.047 1.00 80.81 81 ILE A N 1
ATOM 635 C CA . ILE A 1 81 ? 3.628 -10.065 -12.478 1.00 80.81 81 ILE A CA 1
ATOM 636 C C . ILE A 1 81 ? 4.252 -9.325 -11.280 1.00 80.81 81 ILE A C 1
ATOM 638 O O . ILE A 1 81 ? 5.248 -8.621 -11.429 1.00 80.81 81 ILE A O 1
ATOM 642 N N . ALA A 1 82 ? 3.704 -9.511 -10.076 1.00 84.81 82 ALA A N 1
ATOM 643 C CA . ALA A 1 82 ? 4.197 -8.917 -8.829 1.00 84.81 82 ALA A CA 1
ATOM 644 C C . ALA A 1 82 ? 5.313 -9.729 -8.138 1.00 84.81 82 ALA A C 1
ATOM 646 O O . ALA A 1 82 ? 5.609 -9.496 -6.961 1.00 84.81 82 ALA A O 1
ATOM 647 N N . GLY A 1 83 ? 5.907 -10.717 -8.818 1.00 83.00 83 GLY A N 1
ATOM 648 C CA . GLY A 1 83 ? 6.882 -11.641 -8.224 1.00 83.00 83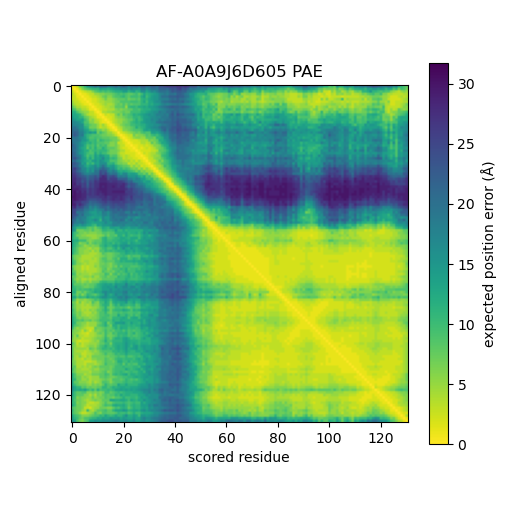 GLY A CA 1
ATOM 649 C C . GLY A 1 83 ? 8.130 -10.958 -7.652 1.00 83.00 83 GLY A C 1
ATOM 650 O O . GLY A 1 83 ? 8.638 -11.387 -6.617 1.00 83.00 83 GLY A O 1
ATOM 651 N N . GLU A 1 84 ? 8.577 -9.868 -8.279 1.00 85.62 84 GLU A N 1
ATOM 652 C CA . GLU A 1 84 ? 9.732 -9.069 -7.837 1.00 85.62 84 GLU A CA 1
ATOM 653 C C . GLU A 1 84 ? 9.345 -7.902 -6.910 1.00 85.62 84 GLU A C 1
ATOM 655 O O . GLU A 1 84 ? 10.214 -7.220 -6.362 1.00 85.62 84 GLU A O 1
ATOM 660 N N . ASP A 1 85 ? 8.045 -7.682 -6.696 1.00 90.06 85 ASP A N 1
ATOM 661 C CA . ASP A 1 85 ? 7.552 -6.599 -5.853 1.00 90.06 85 ASP A CA 1
ATOM 662 C C . ASP A 1 85 ? 7.673 -6.978 -4.374 1.00 90.06 85 ASP A C 1
ATOM 664 O O . ASP A 1 85 ? 7.340 -8.089 -3.941 1.00 90.06 85 ASP A O 1
ATOM 668 N N . THR A 1 86 ? 8.131 -6.023 -3.569 1.00 90.00 86 THR A N 1
ATOM 669 C CA . THR A 1 86 ? 8.355 -6.213 -2.136 1.00 90.00 86 THR A CA 1
ATOM 670 C C . THR A 1 86 ? 7.418 -5.330 -1.328 1.00 90.00 86 THR A C 1
ATOM 672 O O . THR A 1 86 ? 7.486 -4.108 -1.407 1.00 90.00 86 THR A O 1
ATOM 675 N N . LEU A 1 87 ? 6.599 -5.954 -0.479 1.00 90.00 87 LEU A N 1
ATOM 676 C CA . LEU A 1 87 ? 5.796 -5.261 0.527 1.00 90.00 87 LEU A CA 1
ATOM 677 C C . LEU A 1 87 ? 6.523 -5.277 1.875 1.00 90.00 87 LEU A C 1
ATOM 679 O O . LEU A 1 87 ? 6.825 -6.342 2.417 1.00 90.00 87 LEU A O 1
ATOM 683 N N . ARG A 1 88 ? 6.750 -4.097 2.447 1.00 88.25 88 ARG A N 1
ATOM 684 C CA . ARG A 1 88 ? 7.247 -3.906 3.813 1.00 88.25 88 ARG A CA 1
ATOM 685 C C . ARG A 1 88 ? 6.191 -3.193 4.641 1.00 88.25 88 ARG A C 1
ATOM 687 O O . ARG A 1 88 ? 5.515 -2.301 4.150 1.00 88.25 88 ARG A O 1
ATOM 694 N N . ILE A 1 89 ? 6.060 -3.568 5.908 1.00 85.38 89 ILE A N 1
ATOM 695 C CA . ILE A 1 89 ? 5.098 -2.956 6.829 1.00 85.38 89 ILE A CA 1
ATOM 696 C C . ILE A 1 89 ? 5.857 -2.326 7.986 1.00 85.38 89 ILE A C 1
ATOM 698 O O . ILE A 1 89 ? 6.690 -2.972 8.621 1.00 85.38 89 ILE A O 1
ATOM 702 N N . ASN A 1 90 ? 5.520 -1.079 8.296 1.00 82.19 90 ASN A N 1
ATOM 703 C CA . ASN A 1 90 ? 5.943 -0.409 9.508 1.00 82.19 90 ASN A CA 1
ATOM 704 C C . ASN A 1 90 ? 4.781 -0.385 10.504 1.00 82.19 90 ASN A C 1
ATOM 706 O O . ASN A 1 90 ? 3.975 0.543 10.540 1.00 82.19 90 ASN A O 1
ATOM 710 N N . MET A 1 91 ? 4.730 -1.410 11.354 1.00 78.31 91 MET A N 1
ATOM 711 C CA . MET A 1 91 ? 3.694 -1.572 12.382 1.00 78.31 91 MET A CA 1
ATOM 712 C C . MET A 1 91 ? 3.622 -0.386 13.352 1.00 78.31 91 MET A C 1
ATOM 714 O O . MET A 1 91 ? 2.550 -0.038 13.830 1.00 78.31 91 MET A O 1
ATOM 718 N N . ARG A 1 92 ? 4.756 0.277 13.614 1.00 75.25 92 ARG A N 1
ATOM 719 C CA . ARG A 1 92 ? 4.834 1.433 14.517 1.00 75.25 92 ARG A CA 1
ATOM 720 C C . ARG A 1 92 ? 4.322 2.725 13.884 1.00 75.25 92 ARG A C 1
ATOM 722 O O . ARG A 1 92 ? 4.046 3.675 14.603 1.00 75.25 92 ARG A O 1
ATOM 729 N N . GLN A 1 93 ? 4.230 2.810 12.566 1.00 72.62 93 GLN A N 1
ATOM 730 C CA . GLN A 1 93 ? 3.642 3.971 11.893 1.00 72.62 93 GLN A CA 1
ATOM 731 C C . GLN A 1 93 ? 2.295 3.640 11.254 1.00 72.62 93 GLN A C 1
ATOM 733 O O . GLN A 1 93 ? 1.648 4.538 10.738 1.00 72.62 93 GLN A O 1
ATOM 738 N N . ASN A 1 94 ? 1.869 2.375 11.319 1.00 79.44 94 ASN A N 1
ATOM 739 C CA . ASN A 1 94 ? 0.728 1.850 10.581 1.00 79.44 94 ASN A CA 1
ATOM 740 C C . ASN A 1 94 ? 0.774 2.211 9.082 1.00 79.44 94 ASN A C 1
ATOM 742 O O . ASN A 1 94 ? -0.247 2.489 8.458 1.00 79.44 94 ASN A O 1
ATOM 746 N N . THR A 1 95 ? 1.984 2.203 8.514 1.00 83.06 95 THR A N 1
ATOM 747 C CA . THR A 1 95 ? 2.238 2.434 7.089 1.00 83.06 95 THR A CA 1
ATOM 748 C C . THR A 1 95 ? 2.791 1.178 6.437 1.00 83.06 95 THR A C 1
ATOM 750 O O . THR A 1 95 ? 3.380 0.308 7.091 1.00 83.06 95 THR A O 1
ATOM 753 N N . MET A 1 96 ? 2.623 1.080 5.125 1.00 87.12 96 MET A N 1
ATOM 754 C CA . MET A 1 96 ? 3.245 0.042 4.314 1.00 87.12 96 MET A CA 1
ATOM 755 C C . MET A 1 96 ? 3.967 0.656 3.125 1.00 87.12 96 MET A C 1
ATOM 757 O O . MET A 1 96 ? 3.571 1.696 2.615 1.00 87.12 96 MET A O 1
ATOM 761 N N . ILE A 1 97 ? 5.045 0.011 2.705 1.00 88.12 97 ILE A N 1
ATOM 762 C CA . ILE A 1 97 ? 5.880 0.424 1.587 1.00 88.12 97 ILE A CA 1
ATOM 763 C C . ILE A 1 97 ? 5.854 -0.701 0.563 1.00 88.12 97 ILE A C 1
ATOM 765 O O . ILE A 1 97 ? 6.214 -1.836 0.881 1.00 88.12 97 ILE A O 1
ATOM 769 N N . MET A 1 98 ? 5.426 -0.384 -0.652 1.00 89.31 98 MET A N 1
ATOM 770 C CA . MET A 1 98 ? 5.537 -1.249 -1.814 1.00 89.31 98 MET A CA 1
ATOM 771 C C . MET A 1 98 ? 6.717 -0.783 -2.661 1.00 89.31 98 MET A C 1
ATOM 773 O O . MET A 1 98 ? 6.725 0.345 -3.145 1.00 89.31 98 MET A O 1
ATOM 777 N N . SER A 1 99 ? 7.706 -1.649 -2.841 1.00 88.31 99 SER A N 1
ATOM 778 C CA . SER A 1 99 ? 8.851 -1.406 -3.715 1.00 88.31 99 SER A CA 1
ATOM 779 C C . SER A 1 99 ? 8.719 -2.275 -4.956 1.00 88.31 99 SER A C 1
ATOM 781 O O . SER A 1 99 ? 8.511 -3.484 -4.839 1.00 88.31 99 SER A O 1
ATOM 783 N N . THR A 1 100 ? 8.859 -1.680 -6.137 1.00 89.06 100 THR A N 1
ATOM 784 C CA . THR A 1 100 ? 8.766 -2.403 -7.410 1.00 89.06 100 THR A CA 1
ATOM 785 C C . THR A 1 100 ? 9.832 -1.928 -8.400 1.00 89.06 100 THR A C 1
ATOM 787 O O . THR A 1 100 ? 10.087 -0.722 -8.487 1.00 89.06 100 THR A O 1
ATOM 790 N N . PRO A 1 101 ? 10.470 -2.842 -9.158 1.00 88.19 101 PRO A N 1
ATOM 791 C CA . PRO A 1 101 ? 11.318 -2.467 -10.289 1.00 88.19 101 PRO A CA 1
ATOM 792 C C . PRO A 1 101 ? 10.495 -2.070 -11.530 1.00 88.19 101 PRO A C 1
ATOM 794 O O . PRO A 1 101 ? 11.038 -1.524 -12.489 1.00 88.19 101 PRO A O 1
ATOM 797 N N . SER A 1 102 ? 9.184 -2.342 -11.543 1.00 87.88 102 SER A N 1
ATOM 798 C CA . SER A 1 102 ? 8.298 -2.075 -12.675 1.00 87.88 102 SER A CA 1
ATOM 799 C C . SER A 1 102 ? 7.631 -0.708 -12.544 1.00 87.88 102 SER A C 1
ATOM 801 O O . SER A 1 102 ? 6.770 -0.490 -11.693 1.00 87.88 102 SER A O 1
ATOM 803 N N . LEU A 1 103 ? 7.951 0.205 -13.465 1.00 85.31 103 LEU A N 1
ATOM 804 C CA . LEU A 1 103 ? 7.264 1.499 -13.574 1.00 85.31 103 LEU A CA 1
ATOM 805 C C . LEU A 1 103 ? 5.756 1.345 -13.838 1.00 85.31 103 LEU A C 1
ATOM 807 O O . LEU A 1 103 ? 4.966 2.189 -13.414 1.00 85.31 103 LEU A O 1
ATOM 811 N N . ALA A 1 104 ? 5.345 0.273 -14.522 1.00 88.75 104 ALA A N 1
ATOM 812 C CA . ALA A 1 104 ? 3.934 -0.011 -14.763 1.00 88.75 104 ALA A CA 1
ATOM 813 C C . ALA A 1 104 ? 3.219 -0.387 -13.458 1.00 88.75 104 ALA A C 1
ATOM 815 O O . ALA A 1 104 ? 2.196 0.212 -13.136 1.00 88.75 104 ALA A O 1
ATOM 816 N N . ASN A 1 105 ? 3.799 -1.292 -12.661 1.00 90.06 105 ASN A N 1
ATOM 817 C CA . ASN A 1 105 ? 3.226 -1.681 -11.370 1.00 90.06 105 ASN A CA 1
ATOM 818 C C . ASN A 1 105 ? 3.215 -0.486 -10.414 1.00 90.06 105 ASN A C 1
ATOM 820 O O . ASN A 1 105 ? 2.229 -0.261 -9.720 1.00 90.06 105 ASN A O 1
ATOM 824 N N . ALA A 1 106 ? 4.271 0.334 -10.434 1.00 88.31 106 ALA A N 1
ATOM 825 C CA . ALA A 1 106 ? 4.351 1.536 -9.619 1.00 88.31 106 ALA A CA 1
ATOM 826 C C . ALA A 1 106 ? 3.187 2.502 -9.883 1.00 88.31 106 ALA A C 1
ATOM 828 O O . ALA A 1 106 ? 2.609 3.070 -8.955 1.00 88.31 106 ALA A O 1
ATOM 829 N N . LYS A 1 107 ? 2.808 2.664 -11.155 1.00 88.75 107 LYS A N 1
ATOM 830 C CA . LYS A 1 107 ? 1.652 3.473 -11.543 1.00 88.75 107 LYS A CA 1
ATOM 831 C C . LYS A 1 107 ? 0.339 2.881 -11.031 1.00 88.75 107 LYS A C 1
ATOM 833 O O . LYS A 1 107 ? -0.538 3.630 -10.622 1.00 88.75 107 LYS A O 1
ATOM 838 N N . GLU A 1 108 ? 0.180 1.565 -11.047 1.00 91.88 108 GLU A N 1
ATOM 839 C CA . GLU A 1 108 ? -1.038 0.936 -10.530 1.00 91.88 108 GLU A CA 1
ATOM 840 C C . GLU A 1 108 ? -1.132 1.040 -9.003 1.00 91.88 108 GLU A C 1
ATOM 842 O O . GLU A 1 1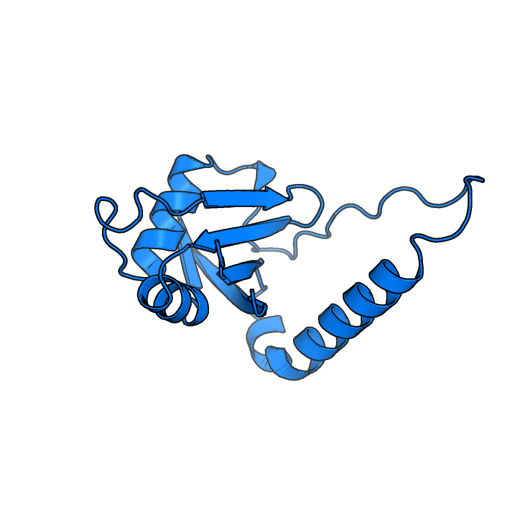08 ? -2.165 1.437 -8.463 1.00 91.88 108 GLU A O 1
ATOM 847 N N . TYR A 1 109 ? -0.026 0.788 -8.301 1.00 91.00 109 TYR A N 1
ATOM 848 C CA . TYR A 1 109 ? 0.062 0.950 -6.853 1.00 91.00 109 TYR A CA 1
ATOM 849 C C . TYR A 1 109 ? -0.198 2.392 -6.407 1.00 91.00 109 TYR A C 1
ATOM 851 O O . TYR A 1 109 ? -0.863 2.596 -5.396 1.00 91.00 109 TYR A O 1
ATOM 859 N N . SER A 1 110 ? 0.252 3.398 -7.162 1.00 87.25 110 SER A N 1
ATOM 860 C CA . SER A 1 110 ? 0.013 4.807 -6.822 1.00 87.25 110 SER A CA 1
ATOM 861 C C . SER A 1 110 ? -1.443 5.251 -6.979 1.00 87.25 110 SER A C 1
ATOM 863 O O . SER A 1 110 ? -1.839 6.264 -6.410 1.00 87.25 110 SER A O 1
ATOM 865 N N . ASN A 1 111 ? -2.258 4.485 -7.709 1.00 88.62 111 ASN A N 1
ATOM 866 C CA . ASN A 1 111 ? -3.681 4.760 -7.897 1.00 88.62 111 ASN A CA 1
ATOM 867 C C . ASN A 1 111 ? -4.576 4.108 -6.829 1.00 88.62 111 ASN A C 1
ATOM 869 O O . ASN A 1 111 ? -5.798 4.283 -6.874 1.00 88.62 111 ASN A O 1
ATOM 873 N N . ILE A 1 112 ? -4.008 3.364 -5.872 1.00 89.81 112 ILE A N 1
ATOM 874 C CA . ILE A 1 112 ? -4.777 2.744 -4.789 1.00 89.81 112 ILE A CA 1
ATOM 875 C C . ILE A 1 112 ? -5.346 3.834 -3.874 1.00 89.81 112 ILE A C 1
ATOM 877 O O . ILE A 1 112 ? -4.604 4.557 -3.212 1.00 89.81 112 ILE A O 1
ATOM 881 N N . LYS A 1 113 ? -6.677 3.905 -3.808 1.00 85.81 113 LYS A N 1
ATOM 882 C CA . LYS A 1 113 ? -7.431 4.797 -2.905 1.00 85.81 113 LYS A CA 1
ATOM 883 C C . LYS A 1 113 ? -8.119 4.063 -1.761 1.00 85.81 113 LYS A C 1
ATOM 885 O O . LYS A 1 113 ? -8.546 4.682 -0.791 1.00 85.81 113 LYS A O 1
ATOM 890 N N . GLU A 1 114 ? -8.287 2.758 -1.912 1.00 88.62 114 GLU A N 1
ATOM 891 C CA . GLU A 1 114 ? -8.968 1.905 -0.955 1.00 88.62 114 GLU A CA 1
ATOM 892 C C . GLU A 1 114 ? -8.400 0.494 -1.056 1.00 88.62 114 GLU A C 1
ATOM 894 O O . GLU A 1 114 ? -8.132 -0.000 -2.153 1.00 88.62 114 GLU A O 1
ATOM 899 N N . ILE A 1 115 ? -8.266 -0.169 0.087 1.00 89.69 115 ILE A N 1
ATOM 900 C CA . ILE A 1 115 ? -7.925 -1.583 0.173 1.00 89.69 115 ILE A CA 1
ATOM 901 C C . ILE A 1 115 ? -9.065 -2.319 0.861 1.00 89.69 115 ILE A C 1
ATOM 903 O O . ILE A 1 115 ? -9.579 -1.881 1.891 1.00 89.69 115 ILE A O 1
ATOM 907 N N . LYS A 1 116 ? -9.442 -3.467 0.297 1.00 89.31 116 LYS A N 1
ATOM 908 C CA . LYS A 1 116 ? -10.455 -4.352 0.871 1.00 89.31 116 LYS A CA 1
ATOM 909 C C . LYS A 1 116 ? -9.796 -5.535 1.555 1.00 89.31 116 LYS A C 1
ATOM 911 O O . LYS A 1 116 ? -9.079 -6.301 0.913 1.00 89.31 116 LYS A O 1
ATOM 916 N N . ILE A 1 117 ? -10.071 -5.697 2.843 1.00 88.50 117 ILE A N 1
ATOM 917 C CA . ILE A 1 117 ? -9.634 -6.848 3.635 1.00 88.50 117 ILE A CA 1
ATOM 918 C C . ILE A 1 117 ? -10.870 -7.428 4.318 1.00 88.50 117 ILE A C 1
ATOM 920 O O . ILE A 1 117 ? -11.607 -6.717 5.001 1.00 88.50 117 ILE A O 1
ATOM 924 N N . HIS A 1 118 ? -11.106 -8.725 4.101 1.00 86.06 118 HIS A N 1
ATOM 925 C CA . HIS A 1 118 ? -12.391 -9.373 4.387 1.00 86.06 118 HIS A CA 1
ATOM 926 C C . HIS A 1 118 ? -13.550 -8.599 3.729 1.00 86.06 118 HIS A C 1
ATOM 928 O O . HIS A 1 118 ? -13.467 -8.268 2.547 1.00 86.06 118 HIS A O 1
ATOM 934 N N . ASP A 1 119 ? -14.595 -8.285 4.493 1.00 85.12 119 ASP A N 1
ATOM 935 C CA . ASP A 1 119 ? -15.777 -7.550 4.033 1.00 85.12 119 ASP A CA 1
ATOM 936 C C . ASP A 1 119 ? -15.692 -6.043 4.327 1.00 85.12 119 ASP A C 1
ATOM 938 O O . ASP A 1 119 ? -16.700 -5.337 4.287 1.00 85.12 119 ASP A O 1
ATOM 942 N N . LYS A 1 120 ? -14.496 -5.537 4.665 1.00 87.06 120 LYS A N 1
ATOM 943 C CA . LYS A 1 120 ? -14.277 -4.132 5.021 1.00 87.06 120 LYS A CA 1
ATOM 944 C C . LYS A 1 120 ? -13.378 -3.422 4.021 1.00 87.06 120 LYS A C 1
ATOM 946 O O . LYS A 1 120 ? -12.364 -3.953 3.569 1.00 87.06 120 LYS A O 1
ATOM 951 N N . SER A 1 121 ? -13.775 -2.193 3.727 1.00 86.62 121 SER A N 1
ATOM 952 C CA . SER A 1 121 ? -13.069 -1.237 2.886 1.00 86.62 121 SER A CA 1
ATOM 953 C C . SER A 1 121 ? -12.330 -0.234 3.761 1.00 86.62 121 SER A C 1
ATOM 955 O O . SER A 1 121 ? -12.917 0.326 4.687 1.00 86.62 121 SER A O 1
ATOM 957 N N . TYR A 1 122 ? -11.059 0.001 3.454 1.00 86.06 122 TYR A N 1
ATOM 958 C CA . TYR A 1 122 ? -10.198 0.928 4.177 1.00 86.06 122 TYR A CA 1
ATOM 959 C C . TYR A 1 122 ? -9.614 1.943 3.204 1.00 86.06 122 TYR A C 1
ATOM 961 O O . TYR A 1 122 ? -8.894 1.561 2.281 1.00 86.06 122 TYR A O 1
ATOM 969 N N . ALA A 1 123 ? -9.922 3.224 3.403 1.00 82.75 123 ALA A N 1
ATOM 970 C CA . ALA A 1 123 ? -9.370 4.300 2.590 1.00 82.75 123 ALA A CA 1
ATOM 971 C C . ALA A 1 123 ? -7.850 4.400 2.774 1.00 82.75 123 ALA A C 1
ATOM 973 O O . ALA A 1 123 ? -7.322 4.157 3.864 1.00 82.75 123 ALA A O 1
ATOM 974 N N . THR A 1 124 ? -7.147 4.779 1.711 1.00 80.06 124 THR A N 1
ATOM 975 C CA . THR A 1 124 ? -5.689 4.901 1.710 1.00 80.06 124 THR A CA 1
ATOM 976 C C . THR A 1 124 ? -5.217 6.189 1.051 1.00 80.06 124 THR A C 1
ATOM 978 O O . THR A 1 124 ? -5.774 6.626 0.045 1.00 80.06 124 THR A O 1
ATOM 981 N N . ALA A 1 125 ? -4.133 6.746 1.577 1.00 77.81 125 ALA A N 1
ATOM 982 C CA . ALA A 1 125 ? -3.289 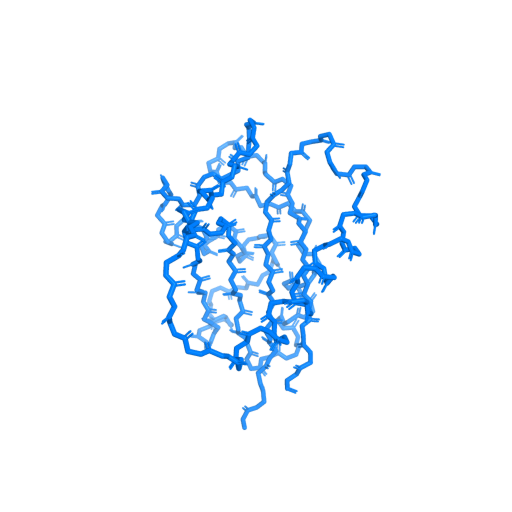7.715 0.901 1.00 77.81 125 ALA A CA 1
ATOM 983 C C . ALA A 1 125 ? -2.045 7.013 0.355 1.00 77.81 125 ALA A C 1
ATOM 985 O O . ALA A 1 125 ? -1.426 6.211 1.052 1.00 77.81 125 ALA A O 1
ATOM 986 N N . THR A 1 126 ? -1.684 7.333 -0.881 1.00 78.25 126 THR A N 1
ATOM 987 C CA . THR A 1 126 ? -0.571 6.733 -1.620 1.00 78.25 126 THR A CA 1
ATOM 988 C C . THR A 1 126 ? 0.420 7.810 -2.019 1.00 78.25 126 THR A C 1
ATOM 990 O O . THR A 1 126 ? 0.047 8.864 -2.534 1.00 78.25 126 THR A O 1
ATOM 993 N N . TYR A 1 127 ? 1.698 7.526 -1.807 1.00 78.25 127 TYR A N 1
ATOM 994 C CA . TYR A 1 127 ? 2.799 8.431 -2.098 1.00 78.25 127 TYR A CA 1
ATOM 995 C C . TYR A 1 127 ? 3.843 7.707 -2.914 1.00 78.25 127 TYR A C 1
ATOM 997 O O . TYR A 1 127 ? 4.239 6.608 -2.550 1.00 78.25 127 TYR A O 1
ATOM 1005 N N . VAL A 1 128 ? 4.311 8.337 -3.984 1.00 75.31 128 VAL A N 1
ATOM 1006 C CA . VAL A 1 128 ? 5.358 7.785 -4.842 1.00 75.31 128 VAL A CA 1
ATOM 1007 C C . VAL A 1 128 ? 6.615 8.605 -4.644 1.00 75.31 128 VAL A C 1
ATOM 1009 O O . VAL A 1 128 ? 6.584 9.826 -4.806 1.00 75.31 128 VAL A O 1
ATOM 1012 N N . THR A 1 129 ? 7.722 7.949 -4.323 1.00 71.69 129 THR A N 1
ATOM 1013 C CA . THR A 1 129 ? 9.035 8.590 -4.332 1.00 71.69 129 THR A CA 1
ATOM 1014 C C . THR A 1 129 ? 9.795 8.193 -5.586 1.00 71.69 129 THR A C 1
ATOM 1016 O O . THR A 1 129 ? 9.689 7.064 -6.066 1.00 71.69 129 THR A O 1
ATOM 1019 N N . ALA A 1 130 ? 10.534 9.152 -6.146 1.00 59.59 130 ALA A N 1
ATOM 1020 C CA . ALA A 1 130 ? 11.440 8.869 -7.248 1.00 59.59 130 ALA A CA 1
ATOM 1021 C C . ALA A 1 130 ? 12.527 7.874 -6.788 1.00 59.59 130 ALA A C 1
ATOM 1023 O O . ALA A 1 130 ? 12.899 7.929 -5.611 1.00 59.59 130 ALA A O 1
ATOM 1024 N N . PRO A 1 131 ? 12.981 6.977 -7.685 1.00 55.53 131 PRO A N 1
ATOM 1025 C CA . PRO A 1 131 ? 14.078 6.051 -7.410 1.00 55.53 131 PRO A CA 1
ATOM 1026 C C . PRO A 1 131 ? 15.386 6.765 -7.044 1.00 55.53 131 PRO A C 1
ATOM 1028 O O . PRO A 1 131 ? 15.580 7.924 -7.485 1.00 55.53 131 PRO A O 1
#

Radius of gyration: 15.63 Å; Cα contacts (8 Å, |Δi|>4): 183; chains: 1; bounding box: 40×33×42 Å

Sequence (131 aa):
MDFVEIEVETLSPEDYNNTQEWVVAHERRKKAKDKRDVVPATNAGVPKEPQLQEGGLDLTRQSLALIRDGVLRAAKVQPDIAGEDTLRINMRQNTMIMSTPSLANAKEYSNIKEIKIHDKSYATATYVTAP

Nearest PDB structures (foldseek):
  6j6g-assembly1_Q  TM=5.645E-01  e=1.853E+00  Saccharomyces cerevisiae S288C
  7lmx-assembly1_A  TM=3.933E-01  e=1.193E+00  synthetic construct